Protein AF-A0A672M7Q6-F1 (afdb_monomer_lite)

Foldseek 3Di:
DDPPCPDDPPPLPPDPFDAPCVVVVDDVVVCVVPVVVVVVVVVVVVLCVVQAVVLVVVCVVPADPVGRPDPDFDADDDPPHGTRPCCCVVRGTDSDDD

Structure (mmCIF, N/CA/C/O backbone):
data_AF-A0A672M7Q6-F1
#
_entry.id   AF-A0A672M7Q6-F1
#
loop_
_atom_site.group_PDB
_atom_site.id
_atom_site.type_symbol
_atom_site.label_atom_id
_atom_site.label_alt_id
_atom_site.label_comp_id
_atom_site.label_asym_id
_atom_site.label_entity_id
_atom_site.label_seq_id
_atom_site.pdbx_PDB_ins_code
_atom_site.Cartn_x
_atom_site.Cartn_y
_atom_site.Cartn_z
_atom_site.occupancy
_atom_site.B_iso_or_equiv
_atom_site.auth_seq_id
_atom_site.auth_comp_id
_atom_site.auth_asym_id
_atom_site.auth_atom_id
_atom_site.pdbx_PDB_model_num
ATOM 1 N N . GLU A 1 1 ? -6.163 42.194 23.069 1.00 39.59 1 GLU A N 1
ATOM 2 C CA . GLU A 1 1 ? -6.466 42.159 21.624 1.00 39.59 1 GLU A CA 1
ATOM 3 C C . GLU A 1 1 ? -5.639 41.050 20.993 1.00 39.59 1 GLU A C 1
ATOM 5 O O . GLU A 1 1 ? -4.440 41.191 20.805 1.00 39.59 1 GLU A O 1
ATOM 10 N N . THR A 1 2 ? -6.244 39.879 20.817 1.00 37.41 2 THR A N 1
ATOM 11 C CA . THR A 1 2 ? -5.599 38.698 20.234 1.00 37.41 2 THR A CA 1
ATOM 12 C C . THR A 1 2 ? -5.687 38.801 18.716 1.00 37.41 2 THR A C 1
ATOM 14 O O . THR A 1 2 ? -6.749 38.559 18.140 1.00 37.41 2 THR A O 1
ATOM 17 N N . THR A 1 3 ? -4.603 39.201 18.055 1.00 41.38 3 THR A N 1
ATOM 18 C CA . THR A 1 3 ? -4.539 39.189 16.594 1.00 41.38 3 THR A CA 1
ATOM 19 C C . THR A 1 3 ? -4.429 37.746 16.113 1.00 41.38 3 THR A C 1
ATOM 21 O O . THR A 1 3 ? -3.404 37.082 16.229 1.00 41.38 3 THR A O 1
ATOM 24 N N . ASN A 1 4 ? -5.556 37.263 15.598 1.00 46.31 4 ASN A N 1
ATOM 25 C CA . ASN A 1 4 ? -5.693 36.053 14.804 1.00 46.31 4 ASN A CA 1
ATOM 26 C C . ASN A 1 4 ? -4.724 36.140 13.609 1.00 46.31 4 ASN A C 1
ATOM 28 O O . ASN A 1 4 ? -5.036 36.766 12.596 1.00 46.31 4 ASN A O 1
ATOM 32 N N . SER A 1 5 ? -3.534 35.546 13.711 1.00 46.81 5 SER A N 1
ATOM 33 C CA . SER A 1 5 ? -2.669 35.337 12.551 1.00 46.81 5 SER A CA 1
ATOM 34 C C . SER A 1 5 ? -3.164 34.105 11.797 1.00 46.81 5 SER A C 1
ATOM 36 O O . SER A 1 5 ? -2.664 32.994 11.950 1.00 46.81 5 SER A O 1
ATOM 38 N N . HIS A 1 6 ? -4.198 34.293 10.976 1.00 51.41 6 HIS A N 1
ATOM 39 C CA . HIS A 1 6 ? -4.504 33.332 9.922 1.00 51.41 6 HIS A CA 1
ATOM 40 C C . HIS A 1 6 ? -3.271 33.206 9.016 1.00 51.41 6 HIS A C 1
ATOM 42 O O . HIS A 1 6 ? -2.839 34.216 8.449 1.00 51.41 6 HIS A O 1
ATOM 48 N N . PRO A 1 7 ? -2.659 32.015 8.891 1.00 52.91 7 PRO A N 1
ATOM 49 C CA . PRO A 1 7 ? -1.534 31.845 7.993 1.00 52.91 7 PRO A CA 1
ATOM 50 C C . PRO A 1 7 ? -2.006 32.090 6.560 1.00 52.91 7 PRO A C 1
ATOM 52 O O . PRO A 1 7 ? -3.024 31.558 6.118 1.00 52.91 7 PRO A O 1
ATOM 55 N N . GLN A 1 8 ? -1.253 32.937 5.860 1.00 46.53 8 GLN A N 1
ATOM 56 C CA . GLN A 1 8 ? -1.413 33.236 4.442 1.00 46.53 8 GLN A CA 1
ATOM 57 C C . GLN A 1 8 ? -1.569 31.924 3.667 1.00 46.53 8 GLN A C 1
ATOM 59 O O . GLN A 1 8 ? -0.740 31.021 3.803 1.00 46.53 8 GLN A O 1
ATOM 64 N N . ILE A 1 9 ? -2.638 31.818 2.878 1.00 54.25 9 ILE A N 1
ATOM 65 C CA . ILE A 1 9 ? -2.916 30.664 2.022 1.00 54.25 9 ILE A CA 1
ATOM 66 C C . ILE A 1 9 ? -1.818 30.620 0.958 1.00 54.25 9 ILE A C 1
ATOM 68 O O . ILE A 1 9 ? -1.918 31.233 -0.103 1.00 54.25 9 ILE A O 1
ATOM 72 N N . VAL A 1 10 ? -0.731 29.914 1.255 1.00 52.44 10 VAL A N 1
ATOM 73 C CA . VAL A 1 10 ? 0.236 29.514 0.241 1.00 52.44 10 VAL A CA 1
ATOM 74 C C . VAL A 1 10 ? -0.469 28.443 -0.574 1.00 52.44 10 VAL A C 1
ATOM 76 O O . VAL A 1 10 ? -0.595 27.299 -0.136 1.00 52.44 10 VAL A O 1
ATOM 79 N N . TYR A 1 11 ? -0.993 28.826 -1.738 1.00 55.19 11 TYR A N 1
ATOM 80 C CA . TYR A 1 11 ? -1.488 27.866 -2.714 1.00 55.19 11 TYR A CA 1
ATOM 81 C C . TYR A 1 11 ? -0.374 26.855 -2.959 1.00 55.19 11 TYR A C 1
ATOM 83 O O . TYR A 1 11 ? 0.708 27.213 -3.426 1.00 55.19 11 TYR A O 1
ATOM 91 N N . LYS A 1 12 ? -0.625 25.599 -2.576 1.00 60.22 12 LYS A N 1
ATOM 92 C CA . LYS A 1 12 ? 0.252 24.468 -2.861 1.00 60.22 12 LYS A CA 1
ATOM 93 C C . LYS A 1 12 ? 0.506 24.498 -4.364 1.00 60.22 12 LYS A C 1
ATOM 95 O O . LYS A 1 12 ? -0.407 24.227 -5.139 1.00 60.22 12 LYS A O 1
ATOM 100 N N . GLN A 1 13 ? 1.708 24.912 -4.760 1.00 58.16 13 GLN A N 1
ATOM 101 C CA . GLN A 1 13 ? 2.138 24.930 -6.151 1.00 58.16 13 GLN A CA 1
ATOM 102 C C . GLN A 1 13 ? 1.776 23.561 -6.727 1.00 58.16 13 GLN A C 1
ATOM 104 O O . GLN A 1 13 ? 2.078 22.544 -6.098 1.00 58.16 13 GLN A O 1
ATOM 109 N N . SER A 1 14 ? 1.003 23.539 -7.813 1.00 56.72 14 SER A N 1
ATOM 110 C CA . SER A 1 14 ? 0.374 22.335 -8.355 1.00 56.72 14 SER A CA 1
ATOM 111 C C . SER A 1 14 ? 1.434 21.411 -8.951 1.00 56.72 14 SER A C 1
ATOM 113 O O . SER A 1 14 ? 1.601 21.323 -10.165 1.00 56.72 14 SER A O 1
ATOM 115 N N . ILE A 1 15 ? 2.202 20.757 -8.087 1.00 65.56 15 ILE A N 1
ATOM 116 C CA . ILE A 1 15 ? 3.085 19.665 -8.454 1.00 65.56 15 ILE A CA 1
ATOM 117 C C . ILE A 1 15 ? 2.151 18.541 -8.901 1.00 65.56 15 ILE A C 1
ATOM 119 O O . ILE A 1 15 ? 1.292 18.099 -8.135 1.00 65.56 15 ILE A O 1
ATOM 123 N N . ILE A 1 16 ? 2.276 18.115 -10.159 1.00 74.62 16 ILE A N 1
ATOM 124 C CA . ILE A 1 16 ? 1.602 16.909 -10.636 1.00 74.62 16 ILE A CA 1
ATOM 125 C C . ILE A 1 16 ? 2.301 15.740 -9.957 1.00 74.62 16 ILE A C 1
ATOM 127 O O . ILE A 1 16 ? 3.425 15.368 -10.285 1.00 74.62 16 ILE A O 1
ATOM 131 N N . VAL A 1 17 ? 1.630 15.203 -8.952 1.00 81.62 17 VAL A N 1
ATOM 132 C CA . VAL A 1 17 ? 2.120 14.103 -8.146 1.00 81.62 17 VAL A CA 1
ATOM 133 C C . VAL A 1 17 ? 1.485 12.815 -8.674 1.00 81.62 17 VAL A C 1
ATOM 135 O O . VAL A 1 17 ? 0.277 12.620 -8.549 1.00 81.62 17 VAL A O 1
ATOM 138 N N . VAL A 1 18 ? 2.291 11.940 -9.279 1.00 86.25 18 VAL A N 1
ATOM 139 C CA . VAL A 1 18 ? 1.816 10.661 -9.829 1.00 86.25 18 VAL A CA 1
ATOM 140 C C . VAL A 1 18 ? 1.656 9.642 -8.691 1.00 86.25 18 VAL A C 1
ATOM 142 O O . VAL A 1 18 ? 2.614 9.421 -7.944 1.00 86.25 18 VAL A O 1
ATOM 145 N N . PRO A 1 19 ? 0.474 9.023 -8.514 1.00 89.25 19 PRO A N 1
ATOM 146 C CA . PRO A 1 19 ? 0.275 8.029 -7.469 1.00 89.25 19 PRO A CA 1
ATOM 147 C C . PRO A 1 19 ? 0.994 6.713 -7.794 1.00 89.25 19 PRO A C 1
ATOM 149 O O . PRO A 1 19 ? 1.178 6.347 -8.953 1.00 89.25 19 PRO A O 1
ATOM 152 N N . GLU A 1 20 ? 1.369 5.971 -6.750 1.00 90.38 20 GLU A N 1
ATOM 153 C CA . GLU A 1 20 ? 2.168 4.742 -6.867 1.00 90.38 20 GLU A CA 1
ATOM 154 C C . GLU A 1 20 ? 1.523 3.680 -7.772 1.00 90.38 20 GLU A C 1
ATOM 156 O O . GLU A 1 20 ? 2.222 3.043 -8.559 1.00 90.38 20 GLU A O 1
ATOM 161 N N . TRP A 1 21 ? 0.196 3.540 -7.735 1.00 91.38 21 TRP A N 1
ATOM 162 C CA . TRP A 1 21 ? -0.523 2.533 -8.517 1.00 91.38 21 TRP A CA 1
ATOM 163 C C . TRP A 1 21 ? -0.399 2.743 -10.035 1.00 91.38 21 TRP A C 1
ATOM 165 O O . TRP A 1 21 ? -0.553 1.787 -10.792 1.00 91.38 21 TRP A O 1
ATOM 175 N N . CYS A 1 22 ? -0.048 3.948 -10.513 1.00 92.56 22 CYS A N 1
ATOM 176 C CA . CYS A 1 22 ? 0.180 4.188 -11.943 1.00 92.56 22 CYS A CA 1
ATOM 177 C C . CYS A 1 22 ? 1.304 3.312 -12.517 1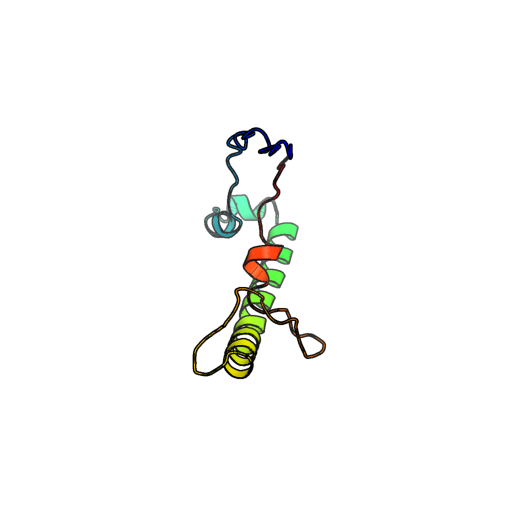.00 92.56 22 CYS A C 1
ATOM 179 O O . CYS A 1 22 ? 1.262 2.951 -13.693 1.00 92.56 22 CYS A O 1
ATOM 181 N N . LEU A 1 23 ? 2.278 2.919 -11.690 1.00 92.25 23 LEU A N 1
ATOM 182 C CA . LEU A 1 23 ? 3.380 2.037 -12.085 1.00 92.25 23 LEU A CA 1
ATOM 183 C C . LEU A 1 23 ? 2.909 0.618 -12.450 1.00 92.25 23 LEU A C 1
ATOM 185 O O . LEU A 1 23 ? 3.632 -0.123 -13.118 1.00 92.25 23 LEU A O 1
ATOM 189 N N . ASP A 1 24 ? 1.701 0.209 -12.048 1.00 92.88 24 ASP A N 1
ATOM 190 C CA . ASP A 1 24 ? 1.144 -1.082 -12.463 1.00 92.88 24 ASP A CA 1
ATOM 191 C C . ASP A 1 24 ? 0.772 -1.106 -13.950 1.00 92.88 24 ASP A C 1
ATOM 193 O O . ASP A 1 24 ? 0.885 -2.163 -14.574 1.00 92.88 24 ASP A O 1
ATOM 197 N N . HIS A 1 25 ? 0.446 0.048 -14.538 1.00 94.25 25 HIS A N 1
ATOM 198 C CA . HIS A 1 25 ? 0.022 0.177 -15.936 1.00 94.25 25 HIS A CA 1
ATOM 199 C C . HIS A 1 25 ? 1.172 0.305 -16.944 1.00 94.25 25 HIS A C 1
ATOM 201 O O . HIS A 1 25 ? 0.921 0.339 -18.145 1.00 94.25 25 HIS A O 1
ATOM 207 N N . TRP A 1 26 ? 2.422 0.362 -16.479 1.00 94.75 26 TRP A N 1
ATOM 208 C CA . TRP A 1 26 ? 3.591 0.441 -17.359 1.00 94.75 26 TRP A CA 1
ATOM 209 C C . TRP A 1 26 ? 3.724 -0.804 -18.243 1.00 94.75 26 TRP A C 1
ATOM 211 O O . TRP A 1 26 ? 3.456 -1.930 -17.796 1.00 94.75 26 TRP A O 1
ATOM 221 N N . HIS A 1 27 ? 4.198 -0.612 -19.474 1.00 95.38 27 HIS A N 1
ATOM 222 C CA . HIS A 1 27 ? 4.455 -1.714 -20.396 1.00 95.38 27 HIS A CA 1
ATOM 223 C C . HIS A 1 27 ? 5.631 -2.573 -19.884 1.00 95.38 27 HIS A C 1
ATOM 225 O O . HIS A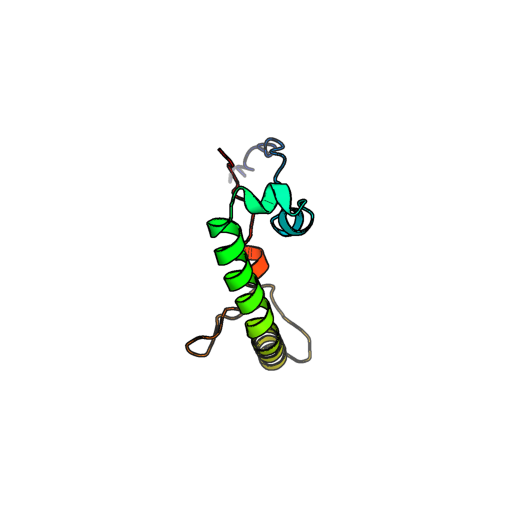 1 27 ? 6.582 -2.032 -19.311 1.00 95.38 27 HIS A O 1
ATOM 231 N N . PRO A 1 28 ? 5.637 -3.909 -20.082 1.00 95.38 28 PRO A N 1
ATOM 232 C CA . PRO A 1 28 ? 6.716 -4.767 -19.590 1.00 95.38 28 PRO A CA 1
ATOM 233 C C . PRO A 1 28 ? 8.127 -4.335 -20.010 1.00 95.38 28 PRO A C 1
ATOM 235 O O . PRO A 1 28 ? 9.052 -4.472 -19.216 1.00 95.38 28 PRO A O 1
ATOM 238 N N . SER A 1 29 ? 8.302 -3.764 -21.208 1.00 96.06 29 SER A N 1
ATOM 239 C CA . SER A 1 29 ? 9.608 -3.245 -21.651 1.00 96.06 29 SER A CA 1
ATOM 240 C C . SER A 1 29 ? 10.098 -2.059 -20.814 1.00 96.06 29 SER A C 1
ATOM 242 O O . SER A 1 29 ? 11.290 -1.951 -20.551 1.00 96.06 29 SER A O 1
ATOM 244 N N . GLU A 1 30 ? 9.192 -1.187 -20.368 1.00 96.00 30 GLU A N 1
ATOM 245 C CA . GLU A 1 30 ? 9.516 -0.039 -19.511 1.00 96.00 30 GLU A CA 1
ATOM 246 C C . GLU A 1 30 ? 9.867 -0.515 -18.100 1.00 96.00 30 GLU A C 1
ATOM 248 O O . GLU A 1 30 ? 10.836 -0.052 -17.499 1.00 96.00 30 GLU A O 1
ATOM 253 N N . LYS A 1 31 ? 9.120 -1.501 -17.584 1.00 94.81 31 LYS A N 1
ATOM 254 C CA . LYS A 1 31 ? 9.414 -2.128 -16.287 1.00 94.81 31 LYS A CA 1
ATOM 255 C C . LYS A 1 31 ? 10.759 -2.853 -16.297 1.00 94.81 31 LYS A C 1
ATOM 257 O O . LYS A 1 31 ? 11.498 -2.780 -15.317 1.00 94.81 31 LYS A O 1
ATOM 262 N N . ALA A 1 32 ? 11.094 -3.511 -17.408 1.00 94.50 32 ALA A N 1
ATOM 263 C CA . ALA A 1 32 ? 12.353 -4.231 -17.586 1.00 94.50 32 ALA A CA 1
ATOM 264 C C . ALA A 1 32 ? 13.590 -3.318 -17.525 1.00 94.50 32 ALA A C 1
ATOM 266 O O . ALA A 1 32 ? 14.680 -3.807 -17.241 1.00 94.50 32 ALA A O 1
ATOM 267 N N . MET A 1 33 ? 13.427 -2.005 -17.724 1.00 97.06 33 MET A N 1
ATOM 268 C CA . MET A 1 33 ? 14.499 -1.022 -17.536 1.00 97.06 33 MET A CA 1
ATOM 269 C C 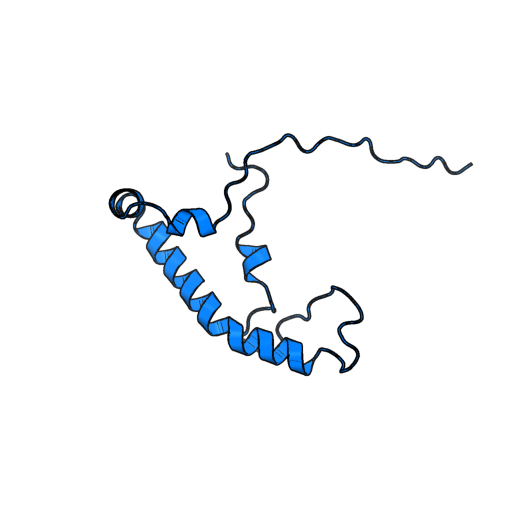. MET A 1 33 ? 14.878 -0.832 -16.056 1.00 97.06 33 MET A C 1
ATOM 271 O O . MET A 1 33 ? 15.992 -0.408 -15.755 1.00 97.06 33 MET A O 1
ATOM 275 N N . TYR A 1 34 ? 13.979 -1.176 -15.125 1.00 96.06 34 TYR A N 1
ATOM 276 C CA . TYR A 1 34 ? 14.161 -1.005 -13.680 1.00 96.06 34 TYR A CA 1
ATOM 277 C C . TYR A 1 34 ? 13.914 -2.312 -12.900 1.00 96.06 34 TYR A C 1
ATOM 279 O O . TYR A 1 34 ? 13.039 -2.360 -12.025 1.00 96.06 34 TYR A O 1
ATOM 287 N N . PRO A 1 35 ? 14.681 -3.382 -13.175 1.00 94.19 35 PRO A N 1
ATOM 288 C CA . PRO A 1 35 ? 14.390 -4.719 -12.657 1.00 94.19 35 PRO A CA 1
ATOM 289 C C . PRO A 1 35 ? 14.413 -4.775 -11.123 1.00 94.19 35 PRO A C 1
ATOM 291 O O . PRO A 1 35 ? 13.473 -5.281 -10.509 1.00 94.19 35 PRO A O 1
ATOM 294 N N . ASP A 1 36 ? 15.423 -4.175 -10.487 1.00 96.50 36 ASP A N 1
ATOM 295 C CA . ASP A 1 36 ? 15.576 -4.198 -9.026 1.00 96.50 36 ASP A CA 1
ATOM 296 C C . ASP A 1 36 ? 14.472 -3.427 -8.297 1.00 96.50 36 ASP A C 1
ATOM 298 O O . ASP A 1 36 ? 14.052 -3.802 -7.198 1.00 96.50 36 ASP A O 1
ATOM 302 N N . TYR A 1 37 ? 13.995 -2.333 -8.896 1.00 95.19 37 TYR A N 1
ATOM 303 C CA . TYR A 1 37 ? 12.921 -1.532 -8.321 1.00 95.19 37 TYR A CA 1
ATOM 304 C C . TYR A 1 37 ? 11.606 -2.314 -8.326 1.00 95.19 37 TYR A C 1
ATOM 306 O O . TYR A 1 37 ? 10.963 -2.436 -7.281 1.00 95.19 37 TYR A O 1
ATOM 314 N N . PHE A 1 38 ? 11.232 -2.895 -9.472 1.00 95.19 38 PHE A N 1
ATOM 315 C CA . PHE A 1 38 ? 10.007 -3.688 -9.574 1.00 95.19 38 PHE A CA 1
ATOM 316 C C . PHE A 1 38 ? 10.085 -4.980 -8.750 1.00 95.19 38 PHE A C 1
ATOM 318 O O . PHE A 1 38 ? 9.099 -5.330 -8.106 1.00 95.19 38 PHE A O 1
ATOM 325 N N . ALA A 1 39 ? 11.251 -5.627 -8.655 1.00 94.94 39 ALA A N 1
ATOM 326 C CA . ALA A 1 39 ? 11.441 -6.782 -7.775 1.00 94.94 39 ALA A CA 1
ATOM 327 C C . ALA A 1 39 ? 11.166 -6.437 -6.300 1.00 94.94 39 ALA A C 1
ATOM 329 O O . ALA A 1 39 ? 10.427 -7.150 -5.618 1.00 94.94 39 ALA A O 1
ATOM 330 N N . LYS A 1 40 ? 11.697 -5.308 -5.810 1.00 95.44 40 LYS A N 1
ATOM 331 C CA . LYS A 1 40 ? 11.395 -4.813 -4.457 1.00 95.44 40 LYS A CA 1
ATOM 332 C C . LYS A 1 40 ? 9.918 -4.453 -4.319 1.00 95.44 40 LYS A C 1
ATOM 334 O O . LYS A 1 40 ? 9.295 -4.813 -3.324 1.00 95.44 40 LYS A O 1
ATOM 339 N N . ARG A 1 41 ? 9.331 -3.781 -5.312 1.00 94.75 41 ARG A N 1
ATOM 340 C CA . ARG A 1 41 ? 7.914 -3.383 -5.302 1.00 94.75 41 ARG A CA 1
ATOM 341 C C . ARG A 1 41 ? 6.973 -4.581 -5.155 1.00 94.75 41 ARG A C 1
ATOM 343 O O . ARG A 1 41 ? 6.024 -4.508 -4.379 1.00 94.75 41 ARG A O 1
ATOM 350 N N . GLU A 1 42 ? 7.264 -5.697 -5.814 1.00 94.69 42 GLU A N 1
ATOM 351 C CA . GLU A 1 42 ? 6.477 -6.926 -5.661 1.00 94.69 42 GLU A CA 1
ATOM 352 C C . GLU A 1 42 ? 6.557 -7.507 -4.238 1.00 94.69 42 GLU A C 1
ATOM 354 O O . GLU A 1 42 ? 5.553 -7.999 -3.719 1.00 94.69 42 GLU A O 1
ATOM 359 N N . GLN A 1 43 ? 7.696 -7.373 -3.545 1.00 95.75 43 GLN A N 1
ATOM 360 C CA . GLN A 1 43 ? 7.795 -7.749 -2.126 1.00 95.75 43 GLN A CA 1
ATOM 361 C C . GLN A 1 43 ? 6.863 -6.896 -1.253 1.00 95.75 43 GLN A C 1
ATOM 363 O O . GLN A 1 43 ? 6.148 -7.438 -0.410 1.00 95.75 43 GLN A O 1
ATOM 368 N N . TRP A 1 44 ? 6.807 -5.581 -1.495 1.00 95.12 44 TRP A N 1
ATOM 369 C CA . TRP A 1 44 ? 5.893 -4.672 -0.792 1.00 95.12 44 TRP A CA 1
ATOM 370 C C . TRP A 1 44 ? 4.420 -4.992 -1.078 1.00 95.12 44 TRP A C 1
ATOM 372 O O . TRP A 1 44 ? 3.610 -5.033 -0.152 1.00 95.12 44 TRP A O 1
ATOM 382 N N . LYS A 1 45 ? 4.062 -5.278 -2.336 1.00 94.75 45 LYS A N 1
ATOM 383 C CA . LYS A 1 45 ? 2.691 -5.671 -2.708 1.00 94.75 45 LYS A CA 1
ATOM 384 C C . LYS A 1 45 ? 2.284 -6.988 -2.050 1.00 94.75 45 LYS A C 1
ATOM 386 O O . LYS A 1 45 ? 1.178 -7.088 -1.522 1.00 94.75 45 LYS A O 1
ATOM 391 N N . LYS A 1 46 ? 3.187 -7.972 -2.008 1.00 95.88 46 LYS A N 1
ATOM 392 C CA . LYS A 1 46 ? 2.960 -9.233 -1.291 1.00 95.88 46 LYS A CA 1
ATOM 393 C C . LYS A 1 46 ? 2.738 -8.994 0.203 1.00 95.88 46 LYS A C 1
ATOM 395 O O . LYS A 1 46 ? 1.790 -9.539 0.762 1.00 95.88 46 LYS A O 1
ATOM 400 N N . LEU A 1 47 ? 3.557 -8.145 0.824 1.00 95.50 47 LEU A N 1
ATOM 401 C CA . LEU A 1 47 ? 3.409 -7.770 2.231 1.00 95.50 47 LEU A CA 1
ATOM 402 C C . LEU A 1 47 ? 2.059 -7.090 2.502 1.00 95.50 47 LEU A C 1
ATOM 404 O O . LEU A 1 47 ? 1.401 -7.414 3.488 1.00 95.50 47 LEU A O 1
ATOM 408 N N . ARG A 1 48 ? 1.602 -6.206 1.606 1.00 95.12 48 ARG A N 1
ATOM 409 C CA . ARG A 1 48 ? 0.278 -5.566 1.691 1.00 95.12 48 ARG A CA 1
ATOM 410 C C . ARG A 1 48 ? -0.859 -6.587 1.681 1.00 95.12 48 ARG A C 1
ATOM 412 O O . ARG A 1 48 ? -1.752 -6.513 2.513 1.00 95.12 48 ARG A O 1
ATOM 419 N N . VAL A 1 49 ? -0.819 -7.548 0.757 1.00 95.50 49 VAL A N 1
ATOM 420 C CA . VAL A 1 49 ? -1.847 -8.599 0.675 1.00 95.50 49 VAL A CA 1
ATOM 421 C C . VAL A 1 49 ? -1.840 -9.470 1.933 1.00 95.50 49 VAL A C 1
ATOM 423 O O . VAL A 1 49 ? -2.897 -9.794 2.456 1.00 95.50 49 VAL A O 1
ATOM 426 N N . GLN A 1 50 ? -0.658 -9.813 2.453 1.00 95.00 50 GLN A N 1
ATOM 427 C CA . GLN A 1 50 ? -0.521 -10.643 3.656 1.00 95.00 50 GLN A CA 1
ATOM 428 C C . GLN A 1 50 ? -0.953 -9.942 4.952 1.00 95.00 50 GLN A C 1
ATOM 430 O O . GLN A 1 50 ? -1.375 -10.615 5.891 1.00 95.00 50 GLN A O 1
ATOM 435 N N . SER A 1 51 ? -0.812 -8.617 5.024 1.00 95.00 51 SER A N 1
ATOM 436 C CA . SER A 1 51 ? -1.162 -7.829 6.214 1.00 95.00 51 SER A CA 1
ATOM 437 C C . SER A 1 51 ? -2.646 -7.455 6.268 1.00 95.00 51 SER A C 1
ATOM 439 O O . SER A 1 51 ? -3.202 -7.398 7.363 1.00 95.00 51 SER A O 1
ATOM 441 N N . TRP A 1 52 ? -3.312 -7.316 5.114 1.00 94.75 52 TRP A N 1
ATOM 442 C CA . TRP A 1 52 ? -4.692 -6.827 5.011 1.00 94.75 52 TRP A CA 1
ATOM 443 C C . TRP A 1 52 ? -5.693 -7.523 5.943 1.00 94.75 52 TRP A C 1
ATOM 445 O O . TRP A 1 52 ? -6.389 -6.852 6.703 1.00 94.75 52 TRP A O 1
ATOM 455 N N . ASP A 1 53 ? -5.748 -8.856 5.936 1.00 94.50 53 ASP A N 1
ATOM 456 C CA . ASP A 1 53 ? -6.734 -9.591 6.741 1.00 94.50 53 ASP A CA 1
ATOM 457 C C . ASP A 1 53 ? -6.532 -9.363 8.247 1.00 94.50 53 ASP A C 1
ATOM 459 O O . ASP A 1 53 ? -7.499 -9.239 9.001 1.00 94.50 53 ASP A O 1
ATOM 463 N N . ARG A 1 54 ? -5.273 -9.248 8.691 1.00 93.62 54 ARG A N 1
ATOM 464 C CA . ARG A 1 54 ? -4.931 -8.994 10.099 1.00 93.62 54 ARG A CA 1
ATOM 465 C C . ARG A 1 54 ? -5.278 -7.570 10.509 1.00 93.62 54 ARG A C 1
ATOM 467 O O . ARG A 1 54 ? -5.813 -7.365 11.594 1.00 93.62 54 ARG A O 1
ATOM 474 N N . GLU A 1 55 ? -5.010 -6.605 9.632 1.00 93.44 55 GLU A N 1
ATOM 475 C CA . GLU A 1 55 ? -5.359 -5.199 9.839 1.00 93.44 55 GLU A CA 1
ATOM 476 C C . GLU A 1 55 ? -6.875 -5.019 9.980 1.00 93.44 55 GLU A C 1
ATOM 478 O O . GLU A 1 55 ? -7.342 -4.386 10.928 1.00 93.44 55 GLU A O 1
ATOM 483 N N . VAL A 1 56 ? -7.653 -5.615 9.069 1.00 93.56 56 VAL A N 1
ATOM 484 C CA . VAL A 1 56 ? -9.122 -5.554 9.099 1.00 93.56 56 VAL A CA 1
ATOM 485 C C . VAL A 1 56 ? -9.666 -6.226 10.355 1.00 93.56 56 VAL A C 1
ATOM 487 O O . VAL A 1 56 ? -10.541 -5.664 11.015 1.00 93.56 56 VAL A O 1
ATOM 490 N N . GLN A 1 57 ? -9.125 -7.387 10.728 1.00 93.56 57 GLN A N 1
ATOM 491 C CA . GLN A 1 57 ? -9.526 -8.077 11.950 1.00 93.56 57 GLN A CA 1
ATOM 492 C C . GLN A 1 57 ? -9.220 -7.238 13.200 1.00 93.56 57 GLN A C 1
ATOM 494 O O . GLN A 1 57 ? -10.068 -7.129 14.084 1.00 93.56 57 GLN A O 1
ATOM 499 N N . GLN A 1 58 ? -8.044 -6.606 13.268 1.00 92.50 58 GLN A N 1
ATOM 500 C CA . GLN A 1 58 ? -7.697 -5.706 14.367 1.00 92.50 58 GLN A CA 1
ATOM 501 C C . GLN A 1 58 ? -8.680 -4.530 14.450 1.00 92.50 58 GLN A C 1
ATOM 503 O O . GLN A 1 58 ? -9.186 -4.232 15.532 1.00 92.50 58 GLN A O 1
ATOM 508 N N . LEU A 1 59 ? -8.999 -3.896 13.318 1.00 92.56 59 LEU A N 1
ATOM 509 C CA . LEU A 1 59 ? -9.959 -2.792 13.277 1.00 92.56 59 LEU A CA 1
ATOM 510 C C . LEU A 1 59 ? -11.355 -3.229 13.725 1.00 92.56 59 LEU A C 1
ATOM 512 O O . LEU A 1 59 ? -11.980 -2.517 14.501 1.00 92.56 59 LEU A O 1
ATOM 516 N N . GLN A 1 60 ? -11.838 -4.392 13.291 1.00 92.25 60 GLN A N 1
ATOM 517 C CA . GLN A 1 60 ? -13.145 -4.914 13.707 1.00 92.25 60 GLN A CA 1
ATOM 518 C C . GLN A 1 60 ? -13.216 -5.211 15.209 1.00 92.25 60 GLN A C 1
ATOM 520 O O . GLN A 1 60 ? -14.265 -5.016 15.814 1.00 92.25 60 GLN A O 1
ATOM 525 N N . ILE A 1 61 ? -12.114 -5.667 15.812 1.00 91.56 61 ILE A N 1
ATOM 526 C CA . ILE A 1 61 ? -12.040 -5.955 17.252 1.00 91.56 61 ILE A CA 1
ATOM 527 C C . ILE A 1 61 ? -11.964 -4.664 18.075 1.00 91.56 61 ILE A C 1
ATOM 529 O O . ILE A 1 61 ? -12.595 -4.565 19.125 1.00 91.56 61 ILE A O 1
ATOM 533 N N . GLU A 1 62 ? -11.164 -3.690 17.633 1.00 90.00 62 GLU A N 1
ATOM 534 C CA . GLU A 1 62 ? -10.918 -2.457 18.392 1.00 90.00 62 GLU A CA 1
ATOM 535 C C . GLU A 1 62 ? -11.990 -1.379 18.155 1.00 90.00 62 GLU A C 1
ATOM 537 O O . GLU A 1 62 ? -12.146 -0.480 18.985 1.00 90.00 62 GLU A O 1
ATOM 542 N N . THR A 1 63 ? -12.751 -1.460 17.059 1.00 91.25 63 THR A N 1
ATOM 543 C CA . THR A 1 63 ? -13.832 -0.511 16.765 1.00 91.25 63 THR A CA 1
ATOM 544 C C . THR A 1 63 ? -15.075 -0.850 17.595 1.00 91.25 63 THR A C 1
ATOM 546 O O . THR A 1 63 ? -15.598 -1.959 17.485 1.00 91.25 63 THR A O 1
ATOM 549 N N . PRO A 1 64 ? -15.596 0.087 18.410 1.00 90.69 64 PRO A N 1
ATOM 550 C CA . PRO A 1 64 ? -16.852 -0.107 19.131 1.00 90.69 64 PRO A CA 1
ATOM 551 C C . PRO A 1 64 ? -18.028 -0.396 18.186 1.00 90.69 64 PRO A C 1
ATOM 553 O O . PRO A 1 64 ? -18.034 0.052 17.043 1.00 90.69 64 PRO A O 1
ATOM 556 N N . ALA A 1 65 ? -19.076 -1.064 18.680 1.00 88.88 65 ALA A N 1
ATOM 557 C CA . ALA A 1 65 ? -20.274 -1.371 17.884 1.00 88.88 65 ALA A CA 1
ATOM 558 C C . ALA A 1 65 ? -20.991 -0.122 17.325 1.00 88.88 65 ALA A C 1
ATOM 560 O O . ALA A 1 65 ? -21.622 -0.194 16.278 1.00 88.88 65 ALA A O 1
ATOM 561 N N . ASP A 1 66 ? -20.853 1.019 18.007 1.00 91.69 66 ASP A N 1
ATOM 562 C CA . ASP A 1 66 ? -21.381 2.331 17.598 1.00 91.69 66 ASP A CA 1
ATOM 563 C C . ASP A 1 66 ? -20.493 3.038 16.546 1.00 91.69 66 ASP A C 1
ATOM 565 O O . ASP A 1 66 ? -20.724 4.184 16.172 1.00 91.69 66 ASP A O 1
ATOM 569 N N . GLY A 1 67 ? -19.442 2.358 16.074 1.00 89.06 67 GLY A N 1
ATOM 570 C CA . GLY A 1 67 ? -18.454 2.883 15.139 1.00 89.06 67 GLY A CA 1
ATOM 571 C C . GLY A 1 67 ? -17.256 3.574 15.809 1.00 89.06 67 GLY A C 1
ATOM 572 O O . GLY A 1 67 ? -17.170 3.684 17.040 1.00 89.06 67 GLY A O 1
ATOM 573 N N . PRO A 1 68 ? -16.274 4.021 15.001 1.00 91.19 68 PRO A N 1
ATOM 574 C CA . PRO A 1 68 ? -15.100 4.717 15.504 1.00 91.19 68 PRO A CA 1
ATOM 575 C C . PRO A 1 68 ? -15.473 6.134 15.952 1.00 91.19 68 PRO A C 1
ATOM 577 O O . PRO A 1 68 ? -16.078 6.906 15.216 1.00 91.19 68 PRO A O 1
ATOM 580 N N . LYS A 1 69 ? -15.060 6.502 17.167 1.00 89.81 69 LYS A N 1
ATOM 581 C CA . LYS A 1 69 ? -15.301 7.842 17.738 1.00 89.81 69 LYS A CA 1
ATOM 582 C C . LYS A 1 69 ? -14.321 8.907 17.229 1.00 89.81 69 LYS A C 1
ATOM 584 O O . LYS A 1 69 ? -14.500 10.087 17.509 1.00 89.81 69 LYS A O 1
ATOM 589 N N . SER A 1 70 ? -13.248 8.482 16.565 1.00 91.56 70 SER A N 1
ATOM 590 C CA . SER A 1 70 ? -12.144 9.316 16.090 1.00 91.56 70 SER A CA 1
ATOM 591 C C . SER A 1 70 ? -11.506 8.679 14.856 1.00 91.56 70 SER A C 1
ATOM 593 O O . SER A 1 70 ? -11.585 7.466 14.672 1.00 91.56 70 SER A O 1
ATOM 595 N N . GLU A 1 71 ? -10.833 9.493 14.045 1.00 89.81 71 GLU A N 1
ATOM 596 C CA . GLU A 1 71 ? -10.048 9.062 12.879 1.00 89.81 71 GLU A CA 1
ATOM 597 C C . GLU A 1 71 ? -8.691 8.440 13.261 1.00 89.81 71 GLU A C 1
ATOM 599 O O . GLU A 1 71 ? -7.940 7.985 12.398 1.00 89.81 71 GLU A O 1
ATOM 604 N N . ALA A 1 72 ? -8.342 8.434 14.551 1.00 90.00 72 ALA A N 1
ATOM 605 C CA . ALA A 1 72 ? -7.096 7.853 15.030 1.00 90.00 72 ALA A CA 1
ATOM 606 C C . ALA A 1 72 ? -7.073 6.328 14.823 1.00 90.00 72 ALA A C 1
ATOM 608 O O . ALA A 1 72 ? -7.862 5.596 15.420 1.00 90.00 72 ALA A O 1
ATOM 609 N N . LEU A 1 73 ? -6.128 5.854 14.009 1.00 89.50 73 LEU A N 1
ATOM 610 C CA . LEU A 1 73 ? -5.898 4.428 13.781 1.00 89.50 73 LEU A CA 1
ATOM 611 C C . LEU A 1 73 ? -5.077 3.820 14.929 1.00 89.50 73 LEU A C 1
ATOM 613 O O . LEU A 1 73 ? -4.121 4.450 15.394 1.00 89.50 73 LEU A O 1
ATOM 617 N N . PRO A 1 74 ? -5.410 2.600 15.389 1.00 90.00 74 PRO A N 1
ATOM 618 C CA . PRO A 1 74 ? -4.641 1.943 16.434 1.00 90.00 74 PRO A CA 1
ATOM 619 C C . PRO A 1 74 ? -3.263 1.498 15.911 1.00 90.00 74 PRO A C 1
ATOM 621 O O . PRO A 1 74 ? -3.126 1.156 14.736 1.00 90.00 74 PRO A O 1
ATOM 624 N N . PRO A 1 75 ? -2.219 1.465 16.758 1.00 91.88 75 PRO A N 1
ATOM 625 C CA . PRO A 1 75 ? -0.929 0.892 16.380 1.00 91.88 75 PRO A CA 1
ATOM 626 C C . PRO A 1 75 ? -1.016 -0.639 16.257 1.00 91.88 75 PRO A C 1
ATOM 628 O O . PRO A 1 75 ? -1.905 -1.268 16.833 1.00 91.88 75 PRO A O 1
ATOM 631 N N . ALA A 1 76 ? -0.055 -1.260 15.567 1.00 92.69 76 ALA A N 1
ATOM 632 C CA . ALA A 1 76 ? 0.073 -2.718 15.547 1.00 92.69 76 ALA A CA 1
ATOM 633 C C . ALA A 1 76 ? 0.296 -3.267 16.969 1.00 92.69 76 ALA A C 1
ATOM 635 O O . ALA A 1 76 ? 1.116 -2.739 17.724 1.00 92.69 76 ALA A O 1
ATOM 636 N N . ARG A 1 77 ? -0.444 -4.317 17.350 1.00 88.25 77 ARG A N 1
ATOM 637 C CA . ARG A 1 77 ? -0.406 -4.882 18.717 1.00 88.25 77 ARG A CA 1
ATOM 638 C C . ARG A 1 77 ? 0.557 -6.053 18.884 1.00 88.25 77 ARG A C 1
ATOM 640 O O . ARG A 1 77 ? 0.956 -6.339 20.009 1.00 88.25 77 ARG A O 1
ATOM 647 N N . LYS A 1 78 ? 0.883 -6.758 17.800 1.00 90.12 78 LYS A N 1
ATOM 648 C CA . LYS A 1 78 ? 1.717 -7.966 17.810 1.00 90.12 78 LYS A CA 1
ATOM 649 C C . LYS A 1 78 ? 3.001 -7.726 17.031 1.00 90.12 78 LYS A C 1
ATOM 651 O O . LYS A 1 78 ? 3.021 -6.966 16.066 1.00 90.12 78 LYS A O 1
ATOM 656 N N . GLU A 1 79 ? 4.066 -8.402 17.443 1.00 88.12 79 GLU A N 1
ATOM 657 C CA . GLU A 1 79 ? 5.332 -8.377 16.720 1.00 88.12 79 GLU A CA 1
ATOM 658 C C . GLU A 1 79 ? 5.162 -8.976 15.316 1.00 88.12 79 GLU A C 1
ATOM 660 O O . GLU A 1 79 ? 4.569 -10.042 15.148 1.00 88.12 79 GLU A O 1
ATOM 665 N N . GLY A 1 80 ? 5.659 -8.266 14.302 1.00 87.75 80 GLY A N 1
ATOM 666 C CA . GLY A 1 80 ? 5.548 -8.659 12.895 1.00 87.75 80 GLY A CA 1
ATOM 667 C C . GLY A 1 80 ? 4.246 -8.253 12.196 1.00 87.75 80 GLY A C 1
ATOM 668 O O . GLY A 1 80 ? 4.178 -8.372 10.972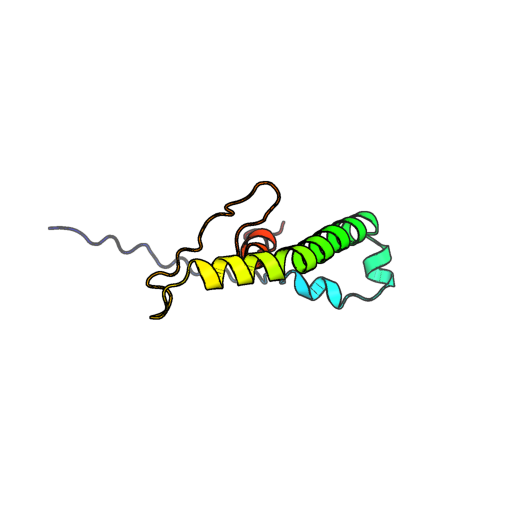 1.00 87.75 80 GLY A O 1
ATOM 669 N N . ASP A 1 81 ? 3.244 -7.744 12.920 1.00 91.06 81 ASP A N 1
ATOM 670 C CA . ASP A 1 81 ? 2.061 -7.134 12.304 1.00 91.06 81 ASP A CA 1
ATOM 671 C C . ASP A 1 81 ? 2.331 -5.667 11.932 1.00 91.06 81 ASP A C 1
ATOM 673 O O . ASP A 1 81 ? 3.140 -4.974 12.554 1.00 91.06 81 ASP A O 1
ATOM 677 N N . LEU A 1 82 ? 1.645 -5.192 10.892 1.00 92.69 82 LEU A N 1
ATOM 678 C CA . LEU A 1 82 ? 1.735 -3.810 10.425 1.00 92.69 82 LEU A CA 1
ATOM 679 C C . LEU A 1 82 ? 0.538 -2.991 10.923 1.00 92.69 82 LEU A C 1
ATOM 681 O O . LEU A 1 82 ? -0.538 -3.556 11.125 1.00 92.69 82 LEU A O 1
ATOM 685 N N . PRO A 1 83 ? 0.700 -1.669 11.131 1.00 94.19 83 PRO A N 1
ATOM 686 C CA . PRO A 1 83 ? -0.414 -0.812 11.516 1.00 94.19 83 PRO A CA 1
ATOM 687 C C . PRO A 1 83 ? -1.534 -0.860 10.466 1.00 94.19 83 PRO A C 1
ATOM 689 O O . PRO A 1 83 ? -1.229 -0.841 9.273 1.00 94.19 83 PRO A O 1
ATOM 692 N N . PRO A 1 84 ? -2.816 -0.860 10.862 1.00 93.56 84 PRO A N 1
ATOM 693 C CA . PRO A 1 84 ? -3.916 -0.833 9.911 1.00 93.56 84 PRO A CA 1
ATOM 694 C C . PRO A 1 84 ? -3.841 0.342 8.935 1.00 93.56 84 PRO A C 1
ATOM 696 O O . PRO A 1 84 ? -3.513 1.466 9.317 1.00 93.56 84 PRO A O 1
ATOM 699 N N . LEU A 1 85 ? -4.170 0.080 7.669 1.00 93.00 85 LEU A N 1
ATOM 700 C CA . LEU A 1 85 ? -4.190 1.050 6.569 1.00 93.00 85 LEU A CA 1
ATOM 701 C C . LEU A 1 85 ? -2.825 1.697 6.256 1.00 93.00 85 LEU A C 1
ATOM 703 O O . LEU A 1 85 ? -2.771 2.721 5.566 1.00 93.00 85 LEU A O 1
ATOM 707 N N . TRP A 1 86 ? -1.711 1.096 6.691 1.00 94.62 86 TRP A N 1
ATOM 708 C CA . TRP A 1 86 ? -0.361 1.658 6.527 1.00 94.62 86 TRP A CA 1
ATOM 709 C C . TRP A 1 86 ? 0.017 1.971 5.072 1.00 94.62 86 TRP A C 1
ATOM 711 O O . TRP A 1 86 ? 0.754 2.931 4.824 1.00 94.62 86 TRP A O 1
ATOM 721 N N . TRP A 1 87 ? -0.482 1.194 4.099 1.00 93.75 87 TRP A N 1
ATOM 722 C CA . TRP A 1 87 ? -0.093 1.324 2.688 1.00 93.75 87 TRP A CA 1
ATOM 723 C C . TRP A 1 87 ? -0.268 2.753 2.172 1.00 93.75 87 TRP A C 1
ATOM 725 O O . TRP A 1 87 ? 0.643 3.316 1.572 1.00 93.75 87 TRP A O 1
ATOM 735 N N . GLN A 1 88 ? -1.411 3.378 2.472 1.00 89.69 88 GLN A N 1
ATOM 736 C CA . GLN A 1 88 ? -1.738 4.728 2.005 1.00 89.69 88 GLN A CA 1
ATOM 737 C C . GLN A 1 88 ? -0.832 5.814 2.583 1.00 89.69 88 GLN A C 1
ATOM 739 O O . GLN A 1 88 ? -0.863 6.938 2.087 1.00 89.69 88 GLN A O 1
ATOM 744 N N . PHE A 1 89 ? -0.083 5.523 3.646 1.00 89.88 89 PHE A N 1
ATOM 745 C CA . PHE A 1 89 ? 0.870 6.443 4.261 1.00 89.88 89 PHE A CA 1
ATOM 746 C C . PHE A 1 89 ? 2.282 6.206 3.734 1.00 89.88 89 PHE A C 1
ATOM 748 O O . PHE A 1 89 ? 2.977 7.162 3.395 1.00 89.88 89 PHE A O 1
ATOM 755 N N . VAL A 1 90 ? 2.684 4.942 3.604 1.00 90.56 90 VAL A N 1
ATOM 756 C CA . VAL A 1 90 ? 4.038 4.573 3.168 1.00 90.56 90 VAL A CA 1
ATOM 757 C C . VAL A 1 90 ? 4.236 4.767 1.666 1.00 90.56 90 VAL A C 1
ATOM 759 O O . VAL A 1 90 ? 5.319 5.165 1.243 1.00 90.56 90 VAL A O 1
ATOM 762 N N . THR A 1 91 ? 3.201 4.558 0.847 1.00 91.81 91 THR A N 1
ATOM 763 C CA . THR A 1 91 ? 3.286 4.771 -0.609 1.00 91.81 91 THR A CA 1
ATOM 764 C C . THR A 1 91 ? 2.815 6.153 -1.038 1.00 91.81 91 THR A C 1
ATOM 766 O O . THR A 1 91 ? 2.485 6.357 -2.211 1.00 91.81 91 THR A O 1
ATOM 769 N N . ARG A 1 92 ? 2.740 7.113 -0.106 1.00 89.69 92 ARG A N 1
ATOM 770 C CA . ARG A 1 92 ? 2.442 8.496 -0.473 1.00 89.69 92 ARG A CA 1
ATOM 771 C C . ARG A 1 92 ? 3.539 8.995 -1.397 1.00 89.69 92 ARG A C 1
ATOM 773 O O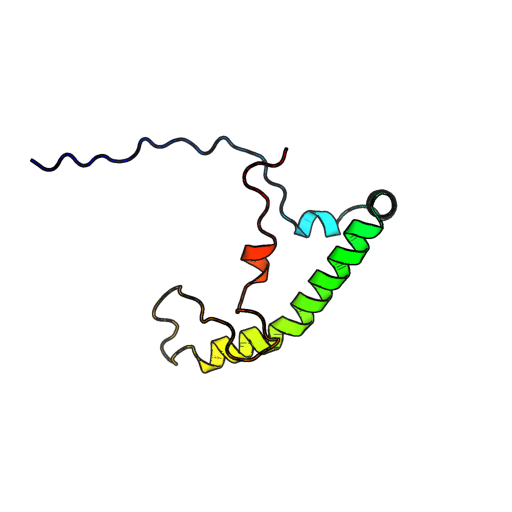 . ARG A 1 92 ? 4.722 8.845 -1.082 1.00 89.69 92 ARG A O 1
ATOM 780 N N . PRO A 1 93 ? 3.170 9.601 -2.528 1.00 87.81 93 PRO A N 1
ATOM 781 C CA . PRO A 1 93 ? 4.158 10.251 -3.357 1.00 87.81 93 PRO A CA 1
ATOM 782 C C . PRO A 1 93 ? 4.909 11.329 -2.569 1.00 87.81 93 PRO A C 1
ATOM 784 O O . PRO A 1 93 ? 4.357 11.973 -1.673 1.00 87.81 93 PRO A O 1
ATOM 787 N N . ARG A 1 94 ? 6.175 11.538 -2.922 1.00 86.81 94 ARG A N 1
ATOM 788 C CA . ARG A 1 94 ? 7.010 12.553 -2.277 1.00 86.81 94 ARG A CA 1
ATOM 789 C C . ARG A 1 94 ? 6.459 13.945 -2.578 1.00 86.81 94 ARG A C 1
ATOM 791 O O . ARG A 1 94 ? 6.090 14.222 -3.713 1.00 86.81 94 ARG A O 1
ATOM 798 N N . GLU A 1 95 ? 6.457 14.831 -1.582 1.00 82.38 95 GLU A N 1
ATOM 799 C CA . GLU A 1 95 ? 5.990 16.217 -1.755 1.00 82.38 95 GLU A CA 1
ATOM 800 C C . GLU A 1 95 ? 6.849 17.014 -2.742 1.00 82.38 95 GLU A C 1
ATOM 802 O O . GLU A 1 95 ? 6.359 17.931 -3.393 1.00 82.38 95 GLU A O 1
ATOM 807 N N . ARG A 1 96 ? 8.129 16.651 -2.851 1.00 82.00 96 ARG A N 1
ATOM 808 C CA . ARG A 1 96 ? 9.095 17.225 -3.787 1.00 82.00 96 ARG A CA 1
ATOM 809 C C . ARG A 1 96 ? 9.774 16.081 -4.547 1.00 82.00 96 ARG A C 1
ATOM 811 O O . ARG A 1 96 ? 10.810 15.590 -4.091 1.00 82.00 96 ARG A O 1
ATOM 818 N N . PRO A 1 97 ? 9.154 15.567 -5.624 1.00 76.00 97 PRO A N 1
ATOM 819 C CA . PRO A 1 97 ? 9.881 14.756 -6.594 1.00 76.00 97 PRO A CA 1
ATOM 820 C C . PRO A 1 97 ? 10.957 15.655 -7.231 1.00 76.00 97 PRO A C 1
ATOM 822 O O . PRO A 1 97 ? 10.680 16.828 -7.467 1.00 76.00 97 PRO A O 1
ATOM 825 N N . MET A 1 98 ? 12.184 15.142 -7.373 1.00 66.69 98 MET A N 1
ATOM 826 C CA . MET A 1 98 ? 13.367 15.899 -7.834 1.00 66.69 98 MET A CA 1
ATOM 827 C C . MET A 1 98 ? 13.124 16.636 -9.150 1.00 66.69 98 MET A C 1
ATOM 829 O O . MET A 1 98 ? 12.453 16.041 -10.024 1.00 66.69 98 MET A O 1
#

Radius of gyration: 19.4 Å; chains: 1; bounding box: 37×53×43 Å

Secondary structure (DSSP, 8-state):
-----PPP-----------GGGGGGS-HHHHHTSHHHHHHHHHHHHHHH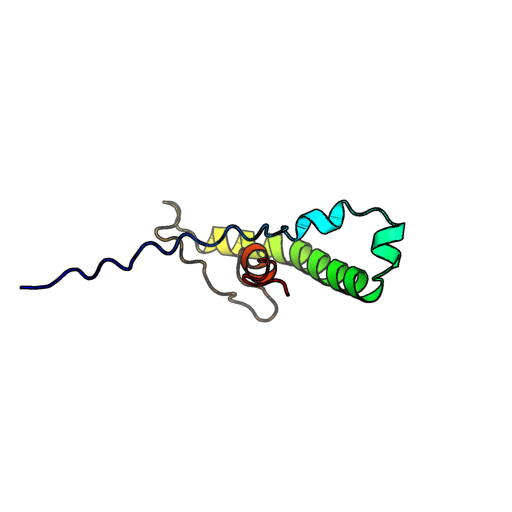HHHHHHHHHHHHHS-TT--SSSPPPPP-STTPPPTTTHHHHTPPPSS--

Sequence (98 aa):
ETTNSHPQIVYKQSIIVVPEWCLDHWHPSEKAMYPDYFAKREQWKKLRVQSWDREVQQLQIETPADGPKSEALPPARKEGDLPPLWWQFVTRPRERPM

pLDDT: mean 85.3, std 15.57, range [37.41, 97.06]

InterPro domains:
  IPR033034 NADH dehydrogenase [ubiquinone] 1 beta subcomplex subunit 9 [PTHR12868] (17-58)

Organism: Sinocyclocheilus grahami (NCBI:txid75366)